Protein AF-A0AAD5KIM7-F1 (afdb_monomer_lite)

Sequence (139 aa):
MDQNMDGSKLLVEEHHDNDKETKETIDLIHGLQKQVDVLVEQQLKLVPLTPFGILVKFLCEKSKVTYNELMYDTMEKVWNSLGQDTRMRLYGASMKDHVSVEKQRSVIDNEILQLRCEIARSSLKLRSSPKDSTSAAAV

Radius of gyration: 29.55 Å; chains: 1; bounding box: 76×26×84 Å

Secondary structure (DSSP, 8-state):
-----SHHHHHHHHHHHHHHHHHHHHHHHHHHHHHHHHHHHHHHH--PPPHHHHHHHHHHHHHT--GGGS-HHHHHHHHHH--HHHHHHHHHHHHHHHHHHHHHHHHHHHHHHHHHHHHHHHHHHHHHSPP---S----

Structure (mmCIF, N/CA/C/O backbone):
data_AF-A0AAD5KIM7-F1
#
_entry.id   AF-A0AAD5KIM7-F1
#
loop_
_atom_site.group_PDB
_atom_site.id
_atom_site.type_symbol
_atom_site.label_atom_id
_atom_site.label_alt_id
_atom_site.label_comp_id
_atom_site.label_asym_id
_atom_site.label_entity_id
_atom_site.label_seq_id
_atom_site.pdbx_PDB_ins_code
_atom_site.Cartn_x
_atom_site.Cartn_y
_atom_site.Cartn_z
_atom_site.occupancy
_atom_site.B_iso_or_equiv
_atom_site.auth_seq_id
_atom_site.auth_comp_id
_atom_site.auth_asym_id
_atom_site.auth_atom_id
_atom_site.pdbx_PDB_model_num
ATOM 1 N N . MET A 1 1 ? 52.906 -14.012 -46.521 1.00 37.03 1 MET A N 1
ATOM 2 C CA . MET A 1 1 ? 53.067 -12.760 -45.763 1.00 37.03 1 MET A CA 1
ATOM 3 C C . MET A 1 1 ? 52.055 -11.789 -46.350 1.00 37.03 1 MET A C 1
ATOM 5 O O . MET A 1 1 ? 52.345 -11.142 -47.342 1.00 37.03 1 MET A O 1
ATOM 9 N N . ASP A 1 2 ? 50.772 -12.033 -46.106 1.00 44.69 2 ASP A N 1
ATOM 10 C CA . ASP A 1 2 ? 50.013 -11.687 -44.890 1.00 44.69 2 ASP A CA 1
ATOM 11 C C . ASP A 1 2 ? 49.726 -10.194 -44.818 1.00 44.69 2 ASP A C 1
ATOM 13 O O . ASP A 1 2 ? 50.655 -9.404 -44.704 1.00 44.69 2 ASP A O 1
ATOM 17 N N . GLN A 1 3 ? 48.429 -9.875 -44.865 1.00 45.28 3 GLN A N 1
ATOM 18 C CA . GLN A 1 3 ? 47.706 -8.877 -44.062 1.00 45.28 3 GLN A CA 1
ATOM 19 C C . GLN A 1 3 ? 46.548 -8.301 -44.880 1.00 45.28 3 GLN A C 1
ATOM 21 O O . GLN A 1 3 ? 46.665 -7.254 -45.504 1.00 45.28 3 GLN A O 1
ATOM 26 N N . ASN A 1 4 ? 45.416 -9.010 -44.887 1.00 46.50 4 ASN A N 1
ATOM 27 C CA . ASN A 1 4 ? 44.116 -8.377 -45.110 1.00 46.50 4 ASN A CA 1
ATOM 28 C C . ASN A 1 4 ? 42.995 -9.289 -44.585 1.00 46.50 4 ASN A C 1
ATOM 30 O O . ASN A 1 4 ? 42.281 -9.928 -45.347 1.00 46.50 4 ASN A O 1
ATOM 34 N N . MET A 1 5 ? 42.912 -9.428 -43.260 1.00 45.94 5 MET A N 1
ATOM 35 C CA . MET A 1 5 ? 41.871 -10.213 -42.571 1.00 45.94 5 MET A CA 1
ATOM 36 C C . MET A 1 5 ? 41.414 -9.535 -41.262 1.00 45.94 5 MET A C 1
ATOM 38 O O . MET A 1 5 ? 40.914 -10.207 -40.368 1.00 45.94 5 MET A O 1
ATOM 42 N N . ASP A 1 6 ? 41.596 -8.215 -41.125 1.00 51.34 6 ASP A N 1
ATOM 43 C CA . ASP A 1 6 ? 41.354 -7.512 -39.850 1.00 51.34 6 ASP A CA 1
ATOM 44 C C . ASP A 1 6 ? 40.016 -6.742 -39.812 1.00 51.34 6 ASP A C 1
ATOM 46 O O . ASP A 1 6 ? 39.390 -6.617 -38.767 1.00 51.34 6 ASP A O 1
ATOM 50 N N . GLY A 1 7 ? 39.490 -6.309 -40.965 1.00 48.81 7 GLY A N 1
ATOM 51 C CA . GLY A 1 7 ? 38.238 -5.534 -41.021 1.00 48.81 7 GLY A CA 1
ATOM 52 C C . GLY A 1 7 ? 36.956 -6.355 -40.818 1.00 48.81 7 GLY A C 1
ATOM 53 O O . GLY A 1 7 ? 35.980 -5.855 -40.268 1.00 48.81 7 GLY A O 1
ATOM 54 N N . SER A 1 8 ? 36.939 -7.627 -41.231 1.00 52.66 8 SER A N 1
ATOM 55 C CA . SER A 1 8 ? 35.738 -8.476 -41.141 1.00 52.66 8 SER A CA 1
ATOM 56 C C . SER A 1 8 ? 35.498 -9.048 -39.744 1.00 52.66 8 SER A C 1
ATOM 58 O O . SER A 1 8 ? 34.370 -9.406 -39.427 1.00 52.66 8 SER A O 1
ATOM 60 N N . LYS A 1 9 ? 36.538 -9.142 -38.909 1.00 51.59 9 LYS A N 1
ATOM 61 C CA . LYS A 1 9 ? 36.419 -9.619 -37.525 1.00 51.59 9 LYS A CA 1
ATOM 62 C C . LYS A 1 9 ? 35.868 -8.525 -36.607 1.00 51.59 9 LYS A C 1
ATOM 64 O O . LYS A 1 9 ? 34.971 -8.799 -35.822 1.00 51.59 9 LYS A O 1
ATOM 69 N N . LEU A 1 10 ? 36.341 -7.292 -36.805 1.00 51.03 10 LEU A N 1
ATOM 70 C CA . LEU A 1 10 ? 35.914 -6.097 -36.071 1.00 51.03 10 LEU A CA 1
ATOM 71 C C . LEU A 1 10 ? 34.421 -5.785 -36.263 1.00 51.03 10 LEU A C 1
ATOM 73 O O . LEU A 1 10 ? 33.717 -5.549 -35.290 1.00 51.03 10 LEU A O 1
ATOM 77 N N . LEU A 1 11 ? 33.921 -5.868 -37.501 1.00 51.94 11 LEU A N 1
ATOM 78 C CA . LEU A 1 11 ? 32.498 -5.655 -37.799 1.00 51.94 11 LEU A CA 1
ATOM 79 C C . LEU A 1 11 ? 31.596 -6.727 -37.166 1.00 51.94 11 LEU A C 1
ATOM 81 O O . LEU A 1 11 ? 30.535 -6.415 -36.639 1.00 51.94 11 LEU A O 1
ATOM 85 N N . VAL A 1 12 ? 32.006 -8.000 -37.194 1.00 53.69 12 VAL A N 1
ATOM 86 C CA . VAL A 1 12 ? 31.212 -9.102 -36.616 1.00 53.69 12 VAL A CA 1
ATOM 87 C C . VAL A 1 12 ? 31.165 -9.024 -35.085 1.00 53.69 12 VAL A C 1
ATOM 89 O O . VAL A 1 12 ? 30.131 -9.347 -34.501 1.00 53.69 12 VAL A O 1
ATOM 92 N N . GLU A 1 13 ? 32.245 -8.576 -34.437 1.00 53.31 13 GLU A N 1
ATOM 93 C CA . GLU A 1 13 ? 32.264 -8.311 -32.992 1.00 53.31 13 GLU A CA 1
ATOM 94 C C . GLU A 1 13 ? 31.363 -7.115 -32.623 1.00 53.31 13 GLU A C 1
ATOM 96 O O . GLU A 1 13 ? 30.531 -7.256 -31.727 1.00 53.31 13 GLU A O 1
ATOM 101 N N . GLU A 1 14 ? 31.409 -6.002 -33.372 1.00 54.53 14 GLU A N 1
ATOM 102 C CA . GLU A 1 14 ? 30.516 -4.845 -33.154 1.00 54.53 14 GLU A CA 1
ATOM 103 C C . GLU A 1 14 ? 29.023 -5.193 -33.302 1.00 54.53 14 GLU A C 1
ATOM 105 O O . GLU A 1 14 ? 28.204 -4.770 -32.481 1.00 54.53 14 GLU A O 1
ATOM 110 N N . HIS A 1 15 ? 28.643 -5.992 -34.309 1.00 57.25 15 HIS A N 1
ATOM 111 C CA . HIS A 1 15 ? 27.245 -6.406 -34.489 1.00 57.25 15 HIS A CA 1
ATOM 112 C C . HIS A 1 15 ? 26.759 -7.329 -33.356 1.00 57.25 15 HIS A C 1
ATOM 114 O O . HIS A 1 15 ? 25.631 -7.180 -32.883 1.00 57.25 15 HIS A O 1
ATOM 120 N N . HIS A 1 16 ? 27.599 -8.254 -32.876 1.00 58.12 16 HIS A N 1
ATOM 121 C CA . HIS A 1 16 ? 27.231 -9.145 -31.771 1.00 58.12 16 HIS A CA 1
ATOM 122 C C . HIS A 1 16 ? 27.087 -8.416 -30.429 1.00 58.12 16 HIS A C 1
ATOM 124 O O . 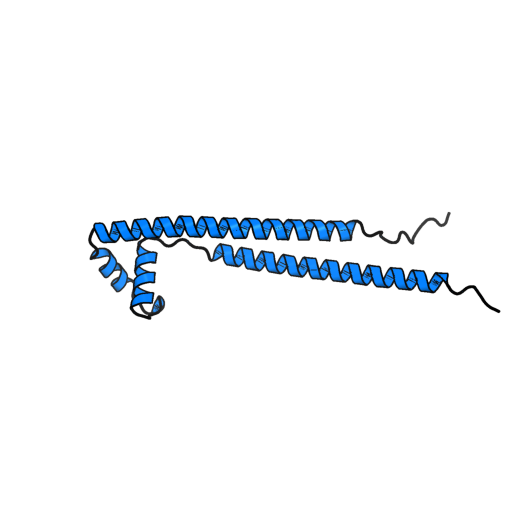HIS A 1 16 ? 26.196 -8.762 -29.644 1.00 58.12 16 HIS A O 1
ATOM 130 N N . ASP A 1 17 ? 27.920 -7.409 -30.173 1.00 61.44 17 ASP A N 1
ATOM 131 C CA . ASP A 1 17 ? 27.845 -6.608 -28.952 1.00 61.44 17 ASP A CA 1
ATOM 132 C C . ASP A 1 17 ? 26.613 -5.685 -28.947 1.00 61.44 17 ASP A C 1
ATOM 134 O O . ASP A 1 17 ? 25.936 -5.582 -27.921 1.00 61.44 17 ASP A O 1
ATOM 138 N N . ASN A 1 18 ? 26.231 -5.117 -30.098 1.00 66.81 18 ASN A N 1
ATOM 139 C CA . ASN A 1 18 ? 25.012 -4.306 -30.234 1.00 66.81 18 ASN A CA 1
ATOM 140 C C . ASN A 1 18 ? 23.721 -5.145 -30.079 1.00 66.81 18 ASN A C 1
ATOM 142 O O . ASN A 1 18 ? 22.764 -4.720 -29.422 1.00 66.81 18 ASN A O 1
ATOM 146 N N . ASP A 1 19 ? 23.693 -6.370 -30.615 1.00 70.00 19 ASP A N 1
ATOM 147 C CA . ASP A 1 19 ? 22.571 -7.307 -30.437 1.00 70.00 19 ASP A CA 1
ATOM 148 C C . ASP A 1 19 ? 22.408 -7.735 -28.970 1.00 70.00 19 ASP A C 1
ATOM 150 O O . ASP A 1 19 ? 21.290 -7.854 -28.449 1.00 70.00 19 ASP A O 1
ATOM 154 N N . LYS A 1 20 ? 23.532 -7.942 -28.278 1.00 80.00 20 LYS A N 1
ATOM 155 C CA . LYS A 1 20 ? 23.554 -8.273 -26.853 1.00 80.00 20 LYS A CA 1
ATOM 156 C C . LYS A 1 20 ? 23.085 -7.096 -25.996 1.00 80.00 20 LYS A C 1
ATOM 158 O O . LYS A 1 20 ? 22.210 -7.292 -25.154 1.00 80.00 20 LYS A O 1
ATOM 163 N N . GLU A 1 21 ? 23.585 -5.886 -26.241 1.00 79.75 21 GLU A N 1
ATOM 164 C CA . GLU A 1 21 ? 23.172 -4.664 -25.532 1.00 79.75 21 GLU A CA 1
ATOM 165 C C . GLU A 1 21 ? 21.681 -4.351 -25.754 1.00 79.75 21 GLU A C 1
ATOM 167 O O . GLU A 1 21 ? 20.952 -3.992 -24.821 1.00 79.75 21 GLU A O 1
ATOM 172 N N . THR A 1 22 ? 21.190 -4.563 -26.977 1.00 83.06 22 THR A N 1
ATOM 173 C CA . THR A 1 22 ? 19.768 -4.430 -27.319 1.00 83.06 22 THR A CA 1
ATOM 174 C C . THR A 1 22 ? 18.915 -5.395 -26.501 1.00 83.06 22 THR A C 1
ATOM 176 O O . THR A 1 22 ? 17.912 -4.992 -25.902 1.00 83.06 22 THR A O 1
ATOM 179 N N . LYS A 1 23 ? 19.322 -6.666 -26.426 1.00 87.38 23 LYS A N 1
ATOM 180 C CA . LYS A 1 23 ? 18.617 -7.684 -25.642 1.00 87.38 23 LYS A CA 1
ATOM 181 C C . LYS A 1 23 ? 18.626 -7.368 -24.145 1.00 87.38 23 LYS A C 1
ATOM 183 O O . LYS A 1 23 ? 17.573 -7.421 -23.516 1.00 87.38 23 LYS A O 1
ATOM 188 N N . GLU A 1 24 ? 19.773 -6.978 -23.594 1.00 88.75 24 GLU A N 1
ATOM 189 C CA . GLU A 1 24 ? 19.901 -6.577 -22.187 1.00 88.75 24 GLU A CA 1
ATOM 190 C C . GLU A 1 24 ? 19.005 -5.373 -21.856 1.00 88.75 24 GLU A C 1
ATOM 192 O O . GLU A 1 24 ? 18.345 -5.345 -20.815 1.00 88.75 24 GLU A O 1
ATOM 197 N N . THR A 1 25 ? 18.903 -4.407 -22.773 1.00 88.06 25 THR A N 1
ATOM 198 C CA . THR A 1 25 ? 18.030 -3.237 -22.608 1.00 88.06 25 THR A CA 1
ATOM 199 C C . THR A 1 25 ? 16.543 -3.615 -22.646 1.00 88.06 25 THR A C 1
ATOM 201 O O . THR A 1 25 ? 15.752 -3.075 -21.868 1.00 88.06 25 THR A O 1
ATOM 204 N N . ILE A 1 26 ? 16.140 -4.557 -23.506 1.00 90.88 26 ILE A N 1
ATOM 205 C CA . ILE A 1 26 ? 14.762 -5.077 -23.557 1.00 90.88 26 ILE A CA 1
ATOM 206 C C . ILE A 1 26 ? 14.418 -5.839 -22.271 1.00 90.88 26 ILE A C 1
ATOM 208 O O . ILE A 1 26 ? 13.362 -5.601 -21.678 1.00 90.88 26 ILE A O 1
ATOM 212 N N . ASP A 1 27 ? 15.312 -6.713 -21.808 1.00 93.06 27 ASP A N 1
ATOM 213 C CA . ASP A 1 27 ? 15.118 -7.479 -20.573 1.00 93.06 27 ASP A CA 1
ATOM 214 C C . ASP A 1 27 ? 15.016 -6.551 -19.351 1.00 93.06 27 ASP A C 1
ATOM 216 O O . ASP A 1 27 ? 14.154 -6.748 -18.487 1.00 93.06 27 ASP A O 1
ATOM 220 N N . LEU A 1 28 ? 15.813 -5.476 -19.317 1.00 94.19 28 LEU A N 1
ATOM 221 C CA . LEU A 1 28 ? 15.697 -4.419 -18.313 1.00 94.19 28 LEU A CA 1
ATOM 222 C C . LEU A 1 28 ? 14.319 -3.745 -18.352 1.00 94.19 28 LEU A C 1
ATOM 224 O O . LEU A 1 28 ? 13.680 -3.610 -17.309 1.00 94.19 28 LEU A O 1
ATOM 228 N N . ILE A 1 29 ? 13.834 -3.341 -19.532 1.00 93.75 29 ILE A N 1
ATOM 229 C CA . ILE A 1 29 ? 12.511 -2.711 -19.683 1.00 93.75 29 ILE A CA 1
ATOM 230 C C . ILE A 1 29 ? 11.405 -3.635 -19.160 1.00 93.75 29 ILE A C 1
ATOM 232 O O . ILE A 1 29 ? 10.551 -3.185 -18.394 1.00 93.75 29 ILE A O 1
ATOM 236 N N . HIS A 1 30 ? 11.433 -4.924 -19.508 1.00 95.44 30 HIS A N 1
ATOM 237 C CA . HIS A 1 30 ? 10.467 -5.897 -18.991 1.00 95.44 30 HIS A CA 1
ATOM 238 C C . HIS A 1 30 ? 10.552 -6.046 -17.466 1.00 95.44 30 HIS A C 1
ATOM 240 O O . HIS A 1 30 ? 9.523 -6.083 -16.785 1.00 95.44 30 HIS A O 1
ATOM 246 N N . GLY A 1 31 ? 11.767 -6.090 -16.913 1.00 97.44 31 GLY A N 1
ATOM 247 C CA . GLY A 1 31 ? 11.990 -6.153 -15.470 1.00 97.44 31 GLY A CA 1
ATOM 248 C C . GLY A 1 31 ? 11.435 -4.936 -14.726 1.00 97.44 31 GLY A C 1
ATOM 249 O O . GLY A 1 31 ? 10.808 -5.087 -13.677 1.00 97.44 31 GLY A O 1
ATOM 250 N N . LEU A 1 32 ? 11.618 -3.735 -15.279 1.00 96.81 32 LEU A N 1
ATOM 251 C CA . LEU A 1 32 ? 11.076 -2.493 -14.725 1.00 96.81 32 LEU A CA 1
ATOM 252 C C . LEU A 1 32 ? 9.547 -2.446 -14.832 1.00 96.81 32 LEU A C 1
ATOM 254 O O . LEU A 1 32 ? 8.883 -2.063 -13.870 1.00 96.81 32 LEU A O 1
ATOM 258 N N . GLN A 1 33 ? 8.974 -2.886 -15.956 1.00 97.38 33 GLN A N 1
ATOM 259 C CA . GLN A 1 33 ? 7.521 -2.943 -16.135 1.00 97.38 33 GLN A CA 1
ATOM 260 C C . GLN A 1 33 ? 6.869 -3.869 -15.102 1.00 97.38 33 GLN A C 1
ATOM 262 O O . GLN A 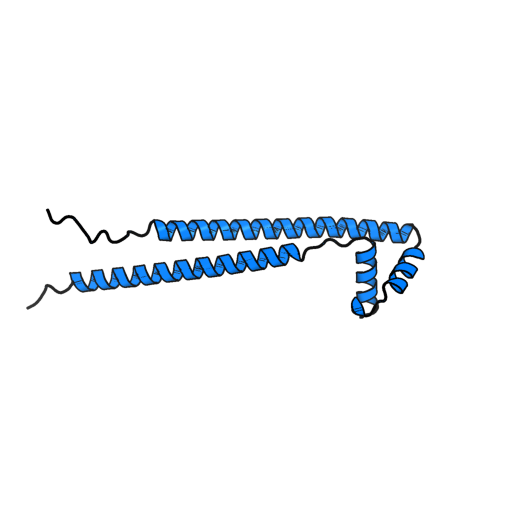1 33 ? 5.897 -3.487 -14.456 1.00 97.38 33 GLN A O 1
ATOM 267 N N . LYS A 1 34 ? 7.463 -5.042 -14.858 1.00 97.69 34 LYS A N 1
ATOM 268 C CA . LYS A 1 34 ? 6.992 -5.961 -13.816 1.00 97.69 34 LYS A CA 1
ATOM 269 C C . LYS A 1 34 ? 7.015 -5.322 -12.422 1.00 97.69 34 LYS A C 1
ATOM 271 O O . LYS A 1 34 ? 6.118 -5.570 -11.621 1.00 97.69 34 LYS A O 1
ATOM 276 N N . GLN A 1 35 ? 8.027 -4.508 -12.114 1.00 97.56 35 GLN A N 1
ATOM 277 C CA . GLN A 1 35 ? 8.086 -3.781 -10.841 1.00 97.56 35 GLN A CA 1
ATOM 278 C C . GLN A 1 35 ? 6.976 -2.730 -10.732 1.00 97.56 35 GLN A C 1
ATOM 280 O O . GLN A 1 35 ? 6.354 -2.622 -9.677 1.00 97.56 35 GLN A O 1
ATOM 285 N N . VAL A 1 36 ? 6.677 -2.011 -11.821 1.00 97.44 36 VAL A N 1
ATOM 286 C CA . VAL A 1 36 ? 5.530 -1.090 -11.873 1.00 97.44 36 VAL A CA 1
ATOM 287 C C . VAL A 1 36 ? 4.230 -1.832 -11.570 1.00 97.44 36 VAL A C 1
ATOM 289 O O . VAL A 1 36 ? 3.454 -1.364 -10.741 1.00 97.44 36 VAL A O 1
ATOM 292 N N . ASP A 1 37 ? 4.007 -2.996 -12.181 1.00 96.88 37 ASP A N 1
ATOM 293 C CA . ASP A 1 37 ? 2.778 -3.771 -11.979 1.00 96.88 37 ASP A CA 1
ATOM 294 C C . ASP A 1 37 ? 2.623 -4.211 -10.511 1.00 96.88 37 ASP A C 1
ATOM 296 O O . ASP A 1 37 ? 1.556 -4.044 -9.917 1.00 96.88 37 ASP A O 1
ATOM 300 N N . VAL A 1 38 ? 3.709 -4.675 -9.880 1.00 97.50 38 VAL A N 1
ATOM 301 C CA . VAL A 1 38 ? 3.723 -5.021 -8.446 1.00 97.50 38 VAL A CA 1
ATOM 302 C C . VAL A 1 38 ? 3.377 -3.814 -7.571 1.00 97.50 38 VAL A C 1
ATOM 304 O O . VAL A 1 38 ? 2.590 -3.943 -6.632 1.00 97.50 38 VAL A O 1
ATOM 307 N N . LEU A 1 39 ? 3.940 -2.641 -7.862 1.00 97.00 39 LEU A N 1
ATOM 308 C CA . LEU A 1 39 ? 3.667 -1.419 -7.101 1.00 97.00 39 LEU A CA 1
ATOM 309 C C . LEU A 1 39 ? 2.214 -0.952 -7.262 1.00 97.00 39 LEU A C 1
ATOM 311 O O . LEU A 1 39 ? 1.581 -0.565 -6.278 1.00 97.00 39 LEU A O 1
ATOM 315 N N . VAL A 1 40 ? 1.648 -1.054 -8.467 1.00 94.94 40 VAL A N 1
ATOM 316 C CA . VAL A 1 40 ? 0.226 -0.765 -8.716 1.00 94.94 40 VAL A CA 1
ATOM 317 C C . VAL A 1 40 ? -0.666 -1.715 -7.913 1.00 94.94 40 VAL A C 1
ATOM 319 O O . VAL A 1 40 ? -1.601 -1.270 -7.246 1.00 94.94 40 VAL A O 1
ATOM 322 N N . GLU A 1 41 ? -0.362 -3.015 -7.897 1.00 95.56 41 GLU A N 1
ATOM 323 C CA . GLU A 1 41 ? -1.099 -3.978 -7.072 1.00 95.56 41 GLU A CA 1
ATOM 324 C C . GLU A 1 41 ? -0.997 -3.678 -5.572 1.00 95.56 41 GLU A C 1
ATOM 326 O O . GLU A 1 41 ? -1.979 -3.825 -4.840 1.00 95.56 41 GLU A O 1
ATOM 331 N N . GLN A 1 42 ? 0.181 -3.274 -5.089 1.00 94.38 42 GLN A N 1
ATOM 332 C CA . GLN A 1 42 ? 0.362 -2.866 -3.696 1.00 94.38 42 GLN A CA 1
ATOM 333 C C . GLN A 1 42 ? -0.488 -1.639 -3.368 1.00 94.38 42 GLN A C 1
ATOM 335 O O . GLN A 1 42 ? -1.163 -1.625 -2.339 1.00 94.38 42 GLN A O 1
ATOM 340 N N . GLN A 1 43 ? -0.528 -0.649 -4.260 1.00 92.19 43 GLN A N 1
ATOM 341 C CA . GLN A 1 43 ? -1.331 0.555 -4.075 1.00 92.19 43 GLN A CA 1
ATOM 342 C C . GLN A 1 43 ? -2.831 0.245 -3.965 1.00 92.19 43 GLN A C 1
ATOM 344 O O . GLN A 1 43 ? -3.509 0.800 -3.099 1.00 92.19 43 GLN A O 1
ATOM 349 N N . LEU A 1 44 ? -3.343 -0.684 -4.783 1.00 90.38 44 LEU A N 1
ATOM 350 C CA . LEU A 1 44 ? -4.741 -1.137 -4.727 1.00 90.38 44 LEU A CA 1
ATOM 351 C C . LEU A 1 44 ? -5.100 -1.797 -3.386 1.00 90.38 44 LEU A C 1
ATOM 353 O O . LEU A 1 44 ? -6.253 -1.740 -2.961 1.00 90.38 44 LEU A O 1
ATOM 357 N N . LYS A 1 45 ? -4.120 -2.399 -2.700 1.00 92.81 45 LYS A N 1
ATOM 358 C CA . LYS A 1 45 ? -4.299 -3.034 -1.382 1.00 92.81 45 LYS A CA 1
ATOM 359 C C . LYS A 1 45 ? -4.244 -2.036 -0.222 1.00 92.81 45 LYS A C 1
ATOM 361 O O . LYS A 1 45 ? -4.651 -2.380 0.887 1.00 92.81 45 LYS A O 1
ATOM 366 N N . LEU A 1 46 ? -3.770 -0.810 -0.450 1.00 93.25 46 LEU A N 1
ATOM 367 C CA . LEU A 1 46 ? -3.750 0.243 0.563 1.00 93.25 46 LEU A CA 1
ATOM 368 C C . LEU A 1 46 ? -5.153 0.828 0.739 1.00 93.25 46 LEU A C 1
ATOM 370 O O . LEU A 1 46 ? -5.509 1.809 0.087 1.00 93.25 46 LEU A O 1
ATOM 374 N N . VAL A 1 47 ? -5.954 0.232 1.617 1.00 93.00 47 VAL A N 1
ATOM 375 C CA . VAL A 1 47 ? -7.301 0.707 1.956 1.00 93.00 47 VAL A CA 1
ATOM 376 C C . VAL A 1 47 ? -7.288 1.247 3.385 1.00 93.00 47 VAL A C 1
ATOM 378 O O . VAL A 1 47 ? -6.955 0.492 4.301 1.00 93.00 47 VAL A O 1
ATOM 381 N N . PRO A 1 48 ? -7.639 2.526 3.600 1.00 94.56 48 PRO A N 1
ATOM 382 C CA . PRO A 1 48 ? -7.679 3.078 4.942 1.00 94.56 48 PRO A CA 1
ATOM 383 C C . PRO A 1 48 ? -8.826 2.462 5.745 1.00 94.56 48 PRO A C 1
ATOM 385 O O . PRO A 1 48 ? -9.918 2.200 5.232 1.00 94.56 48 PRO A O 1
ATOM 388 N N . LEU A 1 49 ? -8.576 2.225 7.027 1.00 94.88 49 LEU A N 1
ATOM 389 C CA . LEU A 1 49 ? -9.529 1.593 7.923 1.00 94.88 49 LEU A CA 1
ATOM 390 C C . LEU A 1 49 ? -10.506 2.618 8.497 1.00 94.88 49 LEU A C 1
ATOM 392 O O . LEU A 1 49 ? -10.129 3.662 9.038 1.00 94.88 49 LEU A O 1
ATOM 396 N N . THR A 1 50 ? -11.791 2.273 8.448 1.00 95.00 50 THR A N 1
ATOM 397 C CA . THR A 1 50 ? -12.847 2.990 9.173 1.00 95.00 50 THR A CA 1
ATOM 398 C C . THR A 1 50 ? -12.679 2.803 10.688 1.00 95.00 50 THR A C 1
ATOM 400 O O . THR A 1 50 ? -11.995 1.872 11.120 1.00 95.00 50 THR A O 1
ATOM 403 N N . PRO A 1 51 ? -13.333 3.613 11.539 1.00 96.00 51 PRO A N 1
ATOM 404 C CA . PRO A 1 51 ? -13.279 3.426 12.993 1.00 96.00 51 PRO A CA 1
ATOM 405 C C . PRO A 1 51 ? -13.693 2.015 13.434 1.00 96.00 51 PRO A C 1
ATOM 407 O O . PRO A 1 51 ? -13.096 1.441 14.345 1.00 96.00 51 PRO A O 1
ATOM 410 N N . PHE A 1 52 ? -14.682 1.433 12.749 1.00 93.62 52 PHE A N 1
ATOM 411 C CA . PHE A 1 52 ? -15.092 0.048 12.953 1.00 93.62 52 PHE A CA 1
ATOM 412 C C . PHE A 1 52 ? -14.011 -0.938 12.489 1.00 93.62 52 PHE A C 1
ATOM 414 O O . PHE A 1 52 ? -13.683 -1.869 13.215 1.00 93.62 52 PHE A O 1
ATOM 421 N N . GLY A 1 53 ? -13.389 -0.709 11.329 1.00 93.06 53 GLY A N 1
ATOM 422 C CA . GLY A 1 53 ? -12.259 -1.518 10.858 1.00 93.06 53 GLY A CA 1
ATOM 423 C C . GLY A 1 53 ? -11.075 -1.520 11.832 1.00 93.06 53 GLY A C 1
ATOM 424 O O . GLY A 1 53 ? -10.496 -2.574 12.089 1.00 93.06 53 GLY A O 1
ATOM 425 N N . ILE A 1 54 ? -10.765 -0.370 12.442 1.00 95.25 54 ILE A N 1
ATOM 426 C CA . ILE A 1 54 ? -9.749 -0.249 13.499 1.00 95.25 54 ILE A CA 1
ATOM 427 C C . ILE A 1 54 ? -10.132 -1.082 14.728 1.00 95.25 54 ILE A C 1
ATOM 429 O O . ILE A 1 54 ? -9.284 -1.792 15.269 1.00 95.25 54 ILE A O 1
ATOM 433 N N . LEU A 1 55 ? -11.400 -1.029 15.156 1.00 93.44 55 LEU A N 1
ATOM 434 C CA . LEU A 1 55 ? -11.894 -1.861 16.256 1.00 93.44 55 LEU A CA 1
ATOM 435 C C . LEU A 1 55 ? -11.716 -3.348 15.945 1.00 93.44 55 LEU A C 1
ATOM 437 O O . LEU A 1 55 ? -11.169 -4.075 16.770 1.00 93.44 55 LEU A O 1
ATOM 441 N N . VAL A 1 56 ? -12.159 -3.801 14.770 1.00 90.88 56 VAL A N 1
ATOM 442 C CA . VAL A 1 56 ? -12.073 -5.220 14.411 1.00 90.88 56 VAL A CA 1
ATOM 443 C C . VAL A 1 56 ? -10.617 -5.669 14.342 1.00 90.88 56 VAL A C 1
ATOM 445 O O . VAL A 1 56 ? -10.277 -6.680 14.946 1.00 90.88 56 VAL A O 1
ATOM 448 N N . LYS A 1 57 ? -9.733 -4.886 13.709 1.00 91.00 57 LYS A N 1
ATOM 449 C CA . LYS A 1 57 ? -8.291 -5.171 13.683 1.00 91.00 57 LYS A CA 1
ATOM 450 C C . LYS A 1 57 ? -7.722 -5.341 15.094 1.00 91.00 57 LYS A C 1
ATOM 452 O O . LYS A 1 57 ? -7.066 -6.341 15.370 1.00 91.00 57 LYS A O 1
ATOM 457 N N . PHE A 1 58 ? -8.033 -4.415 16.000 1.00 90.81 58 PHE A N 1
ATOM 458 C CA . PHE A 1 58 ? -7.597 -4.491 17.393 1.00 90.81 58 PHE A CA 1
ATOM 459 C C . PHE A 1 58 ? -8.120 -5.749 18.109 1.00 90.81 58 PHE A C 1
ATOM 461 O O . PHE A 1 58 ? -7.386 -6.385 18.865 1.00 90.81 58 PHE A O 1
ATOM 468 N N . LEU A 1 59 ? -9.381 -6.127 17.880 1.00 89.00 59 LEU A N 1
ATOM 469 C CA . LEU A 1 59 ? -9.985 -7.315 18.490 1.00 89.00 59 LEU A CA 1
ATOM 470 C C . LEU A 1 59 ? -9.392 -8.618 17.940 1.00 89.00 59 LEU A C 1
ATOM 472 O O . LEU A 1 59 ? -9.120 -9.524 18.734 1.00 89.00 59 LEU A O 1
ATOM 476 N N . CYS A 1 60 ? -9.137 -8.692 16.630 1.00 88.56 60 CYS A N 1
ATOM 477 C CA . CYS A 1 60 ? -8.416 -9.797 15.996 1.00 88.56 60 CYS A CA 1
ATOM 478 C C . CYS A 1 60 ? -7.027 -9.969 16.624 1.00 88.56 60 CYS A C 1
ATOM 480 O O . CYS A 1 60 ? -6.690 -11.048 17.109 1.00 88.56 60 CYS A O 1
ATOM 482 N N . GLU A 1 61 ? -6.245 -8.884 16.683 1.00 88.62 61 GLU A N 1
ATOM 483 C CA . GLU A 1 61 ? -4.885 -8.881 17.235 1.00 88.62 61 GLU A CA 1
ATOM 484 C C . GLU A 1 61 ? -4.869 -9.303 18.707 1.00 88.62 61 GLU A C 1
ATOM 486 O O . GLU A 1 61 ? -4.068 -10.146 19.117 1.00 88.62 61 GLU A O 1
ATOM 491 N N . LYS A 1 62 ? -5.787 -8.757 19.511 1.00 88.00 62 LYS A N 1
ATOM 492 C CA . LYS A 1 62 ? -5.846 -9.039 20.946 1.00 88.00 62 LYS A CA 1
ATOM 493 C C . LYS A 1 62 ? -6.302 -10.461 21.257 1.00 88.00 62 LYS A C 1
ATOM 495 O O . LYS A 1 62 ? -5.828 -11.048 22.228 1.00 88.00 62 LYS A O 1
ATOM 500 N N . SER A 1 63 ? -7.199 -11.007 20.441 1.00 84.38 63 SER A N 1
ATOM 501 C CA . SER A 1 63 ? -7.754 -12.351 20.640 1.00 84.38 63 SER A CA 1
ATOM 502 C C . SER A 1 63 ? -6.965 -13.433 19.897 1.00 84.38 63 SER A C 1
ATOM 504 O O . SER A 1 63 ? -7.238 -14.611 20.095 1.00 84.38 63 SER A O 1
ATOM 506 N N . LYS A 1 64 ? -5.968 -13.048 19.084 1.00 85.50 64 LYS A N 1
ATOM 507 C CA . LYS A 1 64 ? -5.190 -13.937 18.203 1.00 85.50 64 LYS A CA 1
ATOM 508 C C . LYS A 1 64 ? -6.074 -14.757 17.256 1.00 85.50 64 LYS A C 1
ATOM 510 O O . LYS A 1 64 ? -5.789 -15.923 17.000 1.00 85.50 64 LYS A O 1
ATOM 515 N N . VAL A 1 65 ? -7.133 -14.132 16.753 1.00 82.31 65 VAL A N 1
ATOM 516 C CA . VAL A 1 65 ? -8.084 -14.729 15.806 1.00 82.31 65 VAL A CA 1
ATOM 517 C C . VAL A 1 65 ? -8.052 -13.973 14.484 1.00 82.31 65 VAL A C 1
ATOM 519 O O . VAL A 1 65 ? -7.673 -12.800 14.419 1.00 82.31 65 VAL A O 1
ATOM 522 N N . THR A 1 66 ? -8.451 -14.648 13.418 1.00 78.12 66 THR A N 1
ATOM 523 C CA . THR A 1 66 ? -8.585 -14.076 12.080 1.00 78.12 66 THR A CA 1
ATOM 524 C C . THR A 1 66 ? -9.943 -13.395 11.899 1.00 78.12 66 THR A C 1
ATOM 526 O O . THR A 1 66 ? -10.899 -13.646 12.629 1.00 78.12 66 THR A O 1
ATOM 529 N N . TYR A 1 67 ? -10.050 -12.524 10.891 1.00 66.94 67 TYR A N 1
ATOM 530 C CA . TYR A 1 67 ? -11.285 -11.780 10.609 1.00 66.94 67 TYR A CA 1
ATOM 531 C C . TYR A 1 67 ? -12.485 -12.707 10.348 1.00 66.94 67 TYR A C 1
ATOM 533 O O . TYR A 1 67 ? -13.592 -12.422 10.787 1.00 66.94 67 TYR A O 1
ATOM 541 N N . ASN A 1 68 ? -12.247 -13.846 9.690 1.00 69.44 68 ASN A N 1
ATOM 542 C CA . ASN A 1 68 ? -13.284 -14.832 9.372 1.00 69.44 68 ASN A CA 1
ATOM 543 C C . ASN A 1 68 ? -13.815 -15.572 10.612 1.00 69.44 68 ASN A C 1
ATOM 545 O O . ASN A 1 68 ? -14.878 -16.181 10.545 1.00 69.44 68 ASN A O 1
ATOM 549 N N . GLU A 1 69 ? -13.089 -15.528 11.731 1.00 65.88 69 GLU A N 1
ATOM 550 C CA . GLU A 1 69 ? -13.473 -16.176 12.990 1.00 65.88 69 GLU A CA 1
ATOM 551 C C . GLU A 1 69 ? -14.319 -15.254 13.884 1.00 65.88 69 GLU A C 1
ATOM 553 O O . GLU A 1 69 ? -14.996 -15.723 14.800 1.00 65.88 69 GLU A O 1
ATOM 558 N N . LEU A 1 70 ? -14.330 -13.944 13.614 1.00 69.12 70 LEU A N 1
ATOM 559 C CA . LEU A 1 70 ? -15.169 -12.977 14.319 1.00 69.12 70 LEU A CA 1
ATOM 560 C C . LEU A 1 70 ? -16.483 -12.772 13.561 1.00 69.12 70 LEU A C 1
ATOM 562 O O . LEU A 1 70 ? -16.517 -12.174 12.489 1.00 69.12 70 LEU A O 1
ATOM 566 N N . MET A 1 71 ? -17.594 -13.235 14.142 1.00 77.31 71 MET A N 1
ATOM 567 C CA . MET A 1 71 ? -18.923 -12.977 13.580 1.00 77.31 71 MET A CA 1
ATOM 568 C C . MET A 1 71 ? -19.229 -11.475 13.565 1.00 77.31 71 MET A C 1
ATOM 570 O O . MET A 1 71 ? -19.056 -10.791 14.580 1.00 77.31 71 MET A O 1
ATOM 574 N N . TYR A 1 72 ? -19.751 -10.987 12.436 1.00 78.06 72 TYR A N 1
ATOM 575 C CA . TYR A 1 72 ? -20.152 -9.589 12.254 1.00 78.06 72 TYR A CA 1
ATOM 576 C C . TYR A 1 72 ? -21.081 -9.107 13.378 1.00 78.06 72 TYR A C 1
ATOM 578 O O . TYR A 1 72 ? -20.801 -8.088 14.002 1.00 78.06 72 TYR A O 1
ATOM 586 N N . ASP A 1 73 ? -22.095 -9.901 13.729 1.00 81.81 73 ASP A N 1
ATOM 587 C CA . ASP A 1 73 ? -23.059 -9.592 14.794 1.00 81.81 73 ASP A CA 1
ATOM 588 C C . ASP A 1 73 ? -22.392 -9.378 16.160 1.00 81.81 73 ASP A C 1
ATOM 590 O O . ASP A 1 73 ? -22.827 -8.553 16.967 1.00 81.81 73 ASP A O 1
ATOM 594 N N . THR A 1 74 ? -21.318 -10.118 16.446 1.00 83.69 74 THR A N 1
ATOM 595 C CA . THR A 1 74 ? -20.545 -9.948 17.681 1.00 83.69 74 THR A CA 1
ATOM 596 C C . THR A 1 74 ? -19.793 -8.620 17.652 1.00 83.69 74 THR A C 1
ATOM 598 O O . THR A 1 74 ? -19.791 -7.892 18.644 1.00 83.69 74 THR A O 1
ATOM 601 N N . MET A 1 75 ? -19.194 -8.265 16.514 1.00 87.06 75 MET A N 1
ATOM 602 C CA . MET A 1 75 ? -18.477 -6.996 16.345 1.00 87.06 75 MET A CA 1
ATOM 603 C C . MET A 1 75 ? -19.415 -5.793 16.384 1.00 87.06 75 MET A C 1
ATOM 605 O O . MET A 1 75 ? -19.094 -4.784 17.012 1.00 87.06 75 MET A O 1
ATOM 609 N N . GLU A 1 76 ? -20.596 -5.912 15.787 1.00 86.94 76 GLU A N 1
ATOM 610 C CA . GLU A 1 76 ? -21.629 -4.884 15.822 1.00 86.94 76 GLU A CA 1
ATOM 611 C C . GLU A 1 76 ? -22.138 -4.648 17.251 1.00 86.94 76 GLU A C 1
ATOM 613 O O . GLU A 1 76 ? -22.220 -3.504 17.703 1.00 86.94 76 GLU A O 1
ATOM 618 N N . LYS A 1 77 ? -22.396 -5.715 18.020 1.00 89.25 77 LYS A N 1
ATOM 619 C CA . LYS A 1 77 ? -22.764 -5.600 19.443 1.00 89.25 77 LYS A CA 1
ATOM 620 C C . LYS A 1 77 ? -21.679 -4.904 20.257 1.00 89.25 77 LYS A C 1
ATOM 622 O O . LYS A 1 77 ? -21.992 -4.009 21.043 1.00 89.25 77 LYS A O 1
ATOM 627 N N . VAL A 1 78 ? -20.412 -5.270 20.049 1.00 90.94 78 VAL A N 1
ATOM 628 C CA . VAL A 1 78 ? -19.287 -4.606 20.722 1.00 90.94 78 VAL A CA 1
ATOM 629 C C . VAL A 1 78 ? -19.262 -3.126 20.353 1.00 90.94 78 VAL A C 1
ATOM 631 O O . VAL A 1 78 ? -19.276 -2.291 21.253 1.00 90.94 78 VAL A O 1
ATOM 634 N N . TRP A 1 79 ? -19.317 -2.786 19.065 1.00 92.81 79 TRP A N 1
ATOM 635 C CA . TRP A 1 79 ? -19.366 -1.401 18.592 1.00 92.81 79 TRP A CA 1
ATOM 636 C C . TRP A 1 79 ? -20.512 -0.596 19.225 1.00 92.81 79 TRP A C 1
ATOM 638 O O . TRP A 1 79 ? -20.309 0.532 19.694 1.00 92.81 79 TRP A O 1
ATOM 648 N N . ASN A 1 80 ? -21.703 -1.189 19.306 1.00 92.31 80 ASN A N 1
ATOM 649 C CA . ASN A 1 80 ? -22.890 -0.567 19.887 1.00 92.31 80 ASN A CA 1
ATOM 650 C C . ASN A 1 80 ? -22.782 -0.373 21.407 1.00 92.31 80 ASN A C 1
ATOM 652 O O . ASN A 1 80 ? -23.319 0.602 21.925 1.00 92.31 80 ASN A O 1
ATOM 656 N N . SER A 1 81 ? -22.024 -1.229 22.097 1.00 94.06 81 SER A N 1
ATOM 657 C CA . SER A 1 81 ? -21.748 -1.115 23.537 1.00 94.06 81 SER A CA 1
ATOM 658 C C . SER A 1 81 ? -20.661 -0.091 23.903 1.00 94.06 81 SER A C 1
ATOM 660 O O . SER A 1 81 ? -20.517 0.257 25.075 1.00 94.06 81 SER A O 1
ATOM 662 N N . LEU A 1 82 ? -19.885 0.405 22.930 1.00 94.56 82 LEU A N 1
ATOM 663 C CA . LEU A 1 82 ? -18.816 1.368 23.199 1.00 94.56 82 LEU A CA 1
ATOM 664 C C . LEU A 1 82 ? -19.366 2.733 23.624 1.00 94.56 82 LEU A C 1
ATOM 666 O O . LEU A 1 82 ? -20.173 3.341 22.920 1.00 94.56 82 LEU A O 1
ATOM 670 N N . GLY A 1 83 ? -18.826 3.263 24.723 1.00 95.81 83 GLY A N 1
ATOM 671 C CA . GLY A 1 83 ? -19.043 4.649 25.131 1.00 95.81 83 GLY A CA 1
ATOM 672 C C . GLY A 1 83 ? -18.468 5.659 24.130 1.00 95.81 83 GLY A C 1
ATOM 673 O O . GLY A 1 83 ? -17.565 5.350 23.344 1.00 95.81 83 GLY A O 1
ATOM 674 N N . GLN A 1 84 ? -18.975 6.893 24.198 1.00 94.81 84 GLN A N 1
ATOM 675 C CA . GLN A 1 84 ? -18.625 7.972 23.271 1.00 94.81 84 GLN A CA 1
ATOM 676 C C . GLN A 1 84 ? -17.114 8.240 23.215 1.00 94.81 84 GLN A C 1
ATOM 678 O O . GLN A 1 84 ? -16.551 8.332 22.126 1.00 94.81 84 GLN A O 1
ATOM 683 N N . ASP A 1 85 ? -16.437 8.284 24.363 1.00 95.62 85 ASP A N 1
ATOM 684 C CA . ASP A 1 85 ? -14.993 8.539 24.429 1.00 95.62 85 ASP A CA 1
ATOM 685 C C . ASP A 1 85 ? -14.175 7.491 23.672 1.00 95.62 85 ASP A C 1
ATOM 687 O O . ASP A 1 85 ? -13.223 7.821 22.963 1.00 95.62 85 ASP A O 1
ATOM 691 N N . THR A 1 86 ? -14.543 6.213 23.790 1.00 94.75 86 THR A N 1
ATOM 692 C CA . THR A 1 86 ? -13.853 5.130 23.082 1.00 94.75 86 THR A CA 1
ATOM 693 C C . THR A 1 86 ? -14.093 5.230 21.582 1.00 94.75 86 THR A C 1
ATOM 695 O O . THR A 1 86 ? -13.146 5.095 20.806 1.00 94.75 86 THR A O 1
ATOM 698 N N . ARG A 1 87 ? -15.324 5.545 21.159 1.00 95.06 87 ARG A N 1
ATOM 699 C CA . ARG A 1 87 ? -15.623 5.798 19.744 1.00 95.06 87 ARG A CA 1
ATOM 700 C C . ARG A 1 87 ? -14.795 6.960 19.206 1.00 95.06 87 ARG A C 1
ATOM 702 O O . ARG A 1 87 ? -14.186 6.814 18.152 1.00 95.06 87 ARG A O 1
ATOM 709 N N . MET A 1 88 ? -14.681 8.064 19.944 1.00 96.62 88 MET A N 1
ATOM 710 C CA . MET A 1 88 ? -13.858 9.212 19.542 1.00 96.62 88 MET A CA 1
ATOM 711 C C . MET A 1 88 ? -12.374 8.855 19.391 1.00 96.62 88 MET A C 1
ATOM 713 O O . MET A 1 88 ? -11.726 9.313 18.449 1.00 96.62 88 MET A O 1
ATOM 717 N N . ARG A 1 89 ? -11.829 7.985 20.252 1.00 96.44 89 ARG A N 1
ATOM 718 C CA . ARG A 1 89 ? -10.458 7.469 20.078 1.00 96.44 89 ARG A CA 1
ATOM 719 C C . ARG A 1 89 ? -10.316 6.630 18.807 1.00 96.44 89 ARG A C 1
ATOM 721 O O . ARG A 1 89 ? -9.318 6.782 18.106 1.00 96.44 89 ARG A O 1
ATOM 728 N N . LEU A 1 90 ? -11.304 5.790 18.490 1.00 96.94 90 LEU A N 1
ATOM 729 C CA . LEU A 1 90 ? -11.325 5.003 17.249 1.00 96.94 90 LEU A CA 1
ATOM 730 C C . LEU A 1 90 ? -11.430 5.899 16.008 1.00 96.94 90 LEU A C 1
ATOM 732 O O . LEU A 1 90 ? -10.721 5.659 15.034 1.00 96.94 90 LEU A O 1
ATOM 736 N N . TYR A 1 91 ? -12.228 6.971 16.059 1.00 97.06 91 TYR A N 1
ATOM 737 C CA . TYR A 1 91 ? -12.252 8.002 15.016 1.00 97.06 91 TYR A CA 1
ATOM 738 C C . TYR A 1 91 ? -10.880 8.654 14.833 1.00 97.06 91 TYR A C 1
ATOM 740 O O . TYR A 1 91 ? -10.372 8.718 13.717 1.00 97.06 91 TYR A O 1
ATOM 748 N N . GLY A 1 92 ? -10.237 9.077 15.924 1.00 97.38 92 GLY A N 1
ATOM 749 C CA . GLY A 1 92 ? -8.891 9.648 15.867 1.00 97.38 92 GLY A CA 1
ATOM 750 C C . GLY A 1 92 ? -7.850 8.681 15.290 1.00 97.38 92 GLY A C 1
ATOM 751 O O . GLY A 1 92 ? -6.988 9.095 14.517 1.00 97.38 92 GLY A O 1
ATOM 752 N N . ALA A 1 93 ? -7.933 7.392 15.628 1.00 96.81 93 ALA A N 1
ATOM 753 C CA . ALA A 1 93 ? -7.060 6.360 15.071 1.00 96.81 93 ALA A CA 1
ATOM 754 C C . ALA A 1 93 ? -7.317 6.138 13.573 1.00 96.81 93 ALA A C 1
ATOM 756 O O . ALA A 1 93 ? -6.364 6.081 12.801 1.00 96.81 93 ALA A O 1
ATOM 757 N N . SER A 1 94 ? -8.584 6.094 13.157 1.00 97.75 94 SER A N 1
ATOM 758 C CA . SER A 1 94 ? -8.973 5.986 11.748 1.00 97.75 94 SER A CA 1
ATOM 759 C C . SER A 1 94 ? -8.453 7.167 10.926 1.00 97.75 94 SER A C 1
ATOM 761 O O . SER A 1 94 ? -7.874 6.960 9.865 1.00 97.75 94 SER A O 1
ATOM 763 N N . MET A 1 95 ? -8.547 8.400 11.433 1.00 97.75 95 MET A N 1
ATOM 764 C CA . MET A 1 95 ? -7.984 9.576 10.753 1.00 97.75 95 MET A CA 1
ATOM 765 C C . MET A 1 95 ? -6.462 9.487 10.582 1.00 97.75 95 MET A C 1
ATOM 767 O O . MET A 1 95 ? -5.933 9.832 9.528 1.00 97.75 95 MET A O 1
ATOM 771 N N . LYS A 1 96 ? -5.741 9.002 11.601 1.00 96.94 96 LYS A N 1
ATOM 772 C CA . LYS A 1 96 ? -4.287 8.785 11.503 1.00 96.94 96 LYS A CA 1
ATOM 773 C C . LYS A 1 96 ? -3.940 7.716 10.468 1.00 96.94 96 LYS A C 1
ATOM 775 O O . LYS A 1 96 ? -2.963 7.881 9.742 1.00 96.94 96 LYS A O 1
ATOM 780 N N . ASP A 1 97 ? -4.737 6.653 10.401 1.00 96.62 97 ASP A N 1
ATOM 781 C CA . ASP A 1 97 ? -4.587 5.586 9.412 1.00 96.62 97 ASP A CA 1
ATOM 782 C C . ASP A 1 97 ? -4.798 6.109 7.983 1.00 96.62 97 ASP A C 1
ATOM 784 O O . ASP A 1 97 ? -3.953 5.867 7.127 1.00 96.62 97 ASP A O 1
ATOM 788 N N . HIS A 1 98 ? -5.820 6.945 7.751 1.00 96.94 98 HIS A N 1
ATOM 789 C CA . HIS A 1 98 ? -6.042 7.607 6.457 1.00 96.94 98 HIS A CA 1
ATOM 790 C C . HIS A 1 98 ? -4.822 8.418 6.011 1.00 96.94 98 HIS A C 1
ATOM 792 O O . HIS A 1 98 ? -4.308 8.205 4.915 1.00 96.94 98 HIS A O 1
ATOM 798 N N . VAL A 1 99 ? -4.296 9.278 6.888 1.00 96.19 99 VAL A N 1
ATOM 799 C CA . VAL A 1 99 ? -3.093 10.073 6.592 1.00 96.19 99 VAL A CA 1
ATOM 800 C C . VAL A 1 99 ? -1.881 9.175 6.316 1.00 96.19 99 VAL A C 1
ATOM 802 O O . VAL A 1 99 ? -1.056 9.483 5.456 1.00 96.19 99 VAL A O 1
ATOM 805 N N . SER A 1 100 ? -1.743 8.063 7.042 1.00 96.56 100 SER A N 1
ATOM 806 C CA . SER A 1 100 ? -0.662 7.101 6.812 1.00 96.56 100 SER A CA 1
ATOM 807 C C . SER A 1 100 ? -0.784 6.428 5.443 1.00 96.56 100 SER A C 1
ATOM 809 O O . SER A 1 100 ? 0.207 6.340 4.719 1.00 96.56 100 SER A O 1
ATOM 811 N N . VAL A 1 101 ? -1.987 5.987 5.068 1.00 96.56 101 VAL A N 1
ATOM 812 C CA . VAL A 1 101 ? -2.265 5.367 3.766 1.00 96.56 101 VAL A CA 1
ATOM 813 C C . VAL A 1 101 ? -2.019 6.348 2.621 1.00 96.56 101 VAL A C 1
ATOM 815 O O . VAL A 1 101 ? -1.381 5.980 1.639 1.00 96.56 101 VAL A O 1
ATOM 818 N N . GLU A 1 102 ? -2.447 7.605 2.749 1.00 95.56 102 GLU A N 1
ATOM 819 C CA . GLU A 1 102 ? -2.174 8.647 1.750 1.00 95.56 102 GLU A CA 1
ATOM 820 C C . GLU A 1 102 ? -0.672 8.869 1.544 1.00 95.56 102 GLU A C 1
ATOM 822 O O . GLU A 1 102 ? -0.198 8.912 0.407 1.00 95.56 102 GLU A O 1
ATOM 827 N N . LYS A 1 103 ? 0.104 8.933 2.633 1.00 96.44 103 LYS A N 1
ATOM 828 C CA . LYS A 1 103 ? 1.568 9.043 2.552 1.00 96.44 103 LYS A CA 1
ATOM 829 C C . LYS A 1 103 ? 2.195 7.840 1.853 1.00 96.44 103 LYS A C 1
ATOM 831 O O . LYS A 1 103 ? 3.059 8.025 1.003 1.00 96.44 103 LYS A O 1
ATOM 836 N N . GLN A 1 104 ? 1.759 6.624 2.181 1.00 96.19 104 GLN A N 1
ATOM 837 C CA . GLN A 1 104 ? 2.259 5.405 1.537 1.00 96.19 104 GLN A CA 1
ATOM 838 C C . GLN A 1 104 ? 1.933 5.381 0.041 1.00 96.19 104 GLN A C 1
ATOM 840 O O . GLN A 1 104 ? 2.811 5.093 -0.767 1.00 96.19 104 GLN A O 1
ATOM 845 N N . ARG A 1 105 ? 0.705 5.754 -0.341 1.00 96.12 105 ARG A N 1
ATOM 846 C CA . ARG A 1 105 ? 0.314 5.876 -1.752 1.00 96.12 105 ARG A 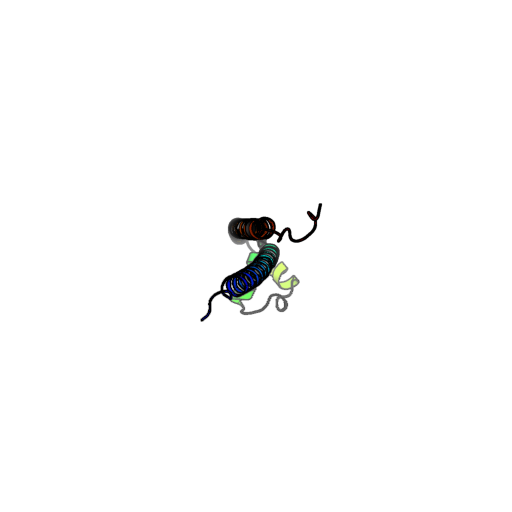CA 1
ATOM 847 C C . ARG A 1 105 ? 1.198 6.875 -2.495 1.00 96.12 105 ARG A C 1
ATOM 849 O O . ARG A 1 105 ? 1.674 6.545 -3.572 1.00 96.12 105 ARG A O 1
ATOM 856 N N . SER A 1 106 ? 1.487 8.027 -1.888 1.00 96.81 106 SER A N 1
ATOM 857 C CA . SER A 1 106 ? 2.366 9.042 -2.480 1.00 96.81 106 SER A CA 1
ATOM 858 C C . SER A 1 106 ? 3.810 8.559 -2.671 1.00 96.81 106 SER A C 1
ATOM 860 O O . SER A 1 106 ? 4.448 8.920 -3.661 1.00 96.81 106 SER A O 1
ATOM 862 N N . VAL A 1 107 ? 4.342 7.740 -1.759 1.00 97.44 107 VAL A N 1
ATOM 863 C CA . VAL A 1 107 ? 5.665 7.114 -1.937 1.00 97.44 107 VAL A CA 1
ATOM 864 C C . VAL A 1 107 ? 5.643 6.166 -3.136 1.00 97.44 107 VAL A C 1
ATOM 866 O O . VAL A 1 107 ? 6.479 6.301 -4.026 1.00 97.44 107 VAL A O 1
ATOM 869 N N . ILE A 1 108 ? 4.638 5.289 -3.211 1.00 97.06 108 ILE A N 1
ATOM 870 C CA . ILE A 1 108 ? 4.474 4.348 -4.327 1.00 97.06 108 ILE A CA 1
ATOM 871 C C . ILE A 1 108 ? 4.314 5.087 -5.665 1.00 97.06 108 ILE A C 1
ATOM 873 O O . ILE A 1 108 ? 4.935 4.704 -6.653 1.00 97.06 108 ILE A O 1
ATOM 877 N N . ASP A 1 109 ? 3.536 6.172 -5.709 1.00 97.44 109 ASP A N 1
ATOM 878 C CA . ASP A 1 109 ? 3.364 6.984 -6.922 1.00 97.44 109 ASP A CA 1
ATOM 879 C C . ASP A 1 109 ? 4.696 7.545 -7.432 1.00 97.44 109 ASP A C 1
ATOM 881 O O . ASP A 1 109 ? 4.969 7.527 -8.635 1.00 97.44 109 ASP A O 1
ATOM 885 N N . ASN A 1 110 ? 5.550 8.015 -6.519 1.00 98.00 110 ASN A N 1
ATOM 886 C CA . ASN A 1 110 ? 6.877 8.511 -6.871 1.00 98.00 110 ASN A CA 1
ATOM 887 C C . ASN A 1 110 ? 7.791 7.393 -7.388 1.00 98.00 110 ASN A C 1
ATOM 889 O O . ASN A 1 110 ? 8.500 7.601 -8.373 1.00 98.00 110 ASN A O 1
ATOM 893 N N . GLU A 1 111 ? 7.761 6.210 -6.775 1.00 97.88 111 GLU A N 1
ATOM 894 C CA . GLU A 1 111 ? 8.529 5.049 -7.243 1.00 97.88 111 GLU A CA 1
ATOM 895 C C . GLU A 1 111 ? 8.075 4.603 -8.640 1.00 97.88 111 GLU A C 1
ATOM 897 O O . GLU A 1 111 ? 8.899 4.426 -9.540 1.00 97.88 111 GLU A O 1
ATOM 902 N N . ILE A 1 112 ? 6.760 4.520 -8.876 1.00 97.69 112 ILE A N 1
ATOM 903 C CA . ILE A 1 112 ? 6.192 4.225 -10.199 1.00 97.69 112 ILE A CA 1
ATOM 904 C C . ILE A 1 112 ? 6.645 5.267 -11.226 1.00 97.69 112 ILE A C 1
ATOM 906 O O . ILE A 1 112 ? 7.015 4.907 -12.347 1.00 97.69 112 ILE A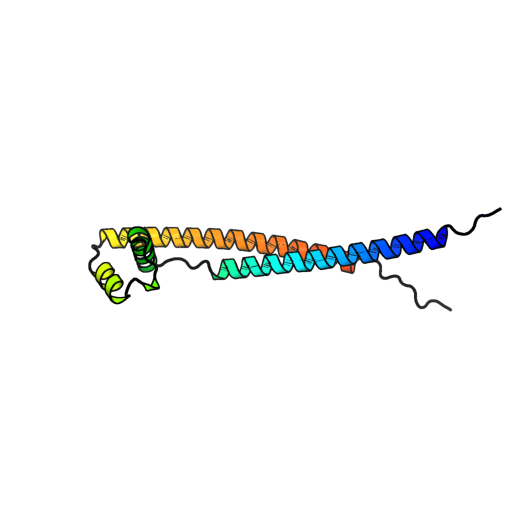 O 1
ATOM 910 N N . LEU A 1 113 ? 6.627 6.554 -10.871 1.00 97.62 113 LEU A N 1
ATOM 911 C CA . LEU A 1 113 ? 7.071 7.622 -11.763 1.00 97.62 113 LEU A CA 1
ATOM 912 C C . LEU A 1 113 ? 8.551 7.464 -12.136 1.00 97.62 113 LEU A C 1
ATOM 914 O O . LEU A 1 113 ? 8.896 7.574 -13.313 1.00 97.62 113 LEU A O 1
ATOM 918 N N . GLN A 1 114 ? 9.416 7.169 -11.164 1.00 98.19 114 GLN A N 1
ATOM 919 C CA . GLN A 1 114 ? 10.842 6.938 -11.406 1.00 98.19 114 GLN A CA 1
ATOM 920 C C . GLN A 1 114 ? 11.073 5.752 -12.349 1.00 98.19 114 GLN A C 1
ATOM 922 O O . GLN A 1 114 ? 11.802 5.889 -13.333 1.00 98.19 114 GLN A O 1
ATOM 927 N N . LEU A 1 115 ? 10.397 4.624 -12.112 1.00 97.69 115 LEU A N 1
ATOM 928 C CA . LEU A 1 115 ? 10.487 3.446 -12.977 1.00 97.69 115 LEU A CA 1
ATOM 929 C C . LEU A 1 115 ? 9.998 3.742 -14.400 1.00 97.69 115 LEU A C 1
ATOM 931 O O . LEU A 1 115 ? 10.647 3.356 -15.370 1.00 97.69 115 LEU A O 1
ATOM 935 N N . ARG A 1 116 ? 8.892 4.482 -14.553 1.00 96.88 116 ARG A N 1
ATOM 936 C CA . ARG A 1 116 ? 8.379 4.895 -15.871 1.00 96.88 116 ARG A CA 1
ATOM 937 C C . ARG A 1 116 ? 9.354 5.806 -16.614 1.00 96.88 116 ARG A C 1
ATOM 939 O O . ARG A 1 116 ? 9.522 5.652 -17.824 1.00 96.88 116 ARG A O 1
ATOM 946 N N . CYS A 1 117 ? 10.021 6.719 -15.912 1.00 97.50 117 CYS A N 1
ATOM 947 C CA . CYS A 1 117 ? 11.083 7.544 -16.486 1.00 97.50 117 CYS A CA 1
ATOM 948 C C . CYS A 1 117 ? 12.277 6.695 -16.951 1.00 97.50 117 CYS A C 1
ATOM 950 O O . CYS A 1 117 ? 12.824 6.954 -18.023 1.00 97.50 117 CYS A O 1
ATOM 952 N N . GLU A 1 118 ? 12.662 5.671 -16.185 1.00 95.94 118 GLU A N 1
ATOM 953 C CA . GLU A 1 118 ? 13.732 4.742 -16.567 1.00 95.94 118 GLU A CA 1
ATOM 954 C C . GLU A 1 118 ? 13.358 3.935 -17.815 1.00 95.94 118 GLU A C 1
ATOM 956 O O . GLU A 1 118 ? 14.132 3.874 -18.769 1.00 95.94 118 GLU A O 1
ATOM 961 N N . ILE A 1 119 ? 12.136 3.395 -17.860 1.00 95.94 119 ILE A N 1
ATOM 962 C CA . ILE A 1 119 ? 11.599 2.692 -19.032 1.00 95.94 119 ILE A CA 1
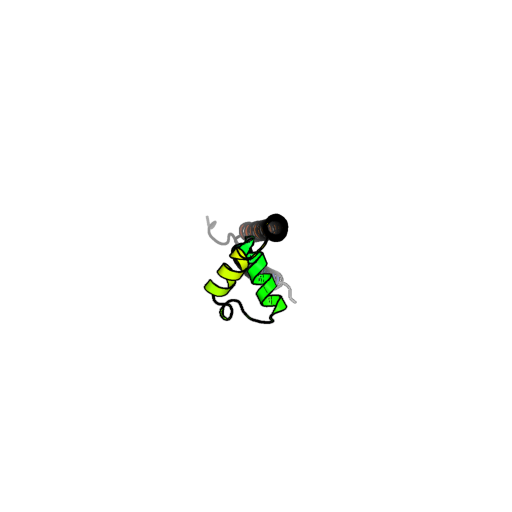ATOM 963 C C . ILE A 1 119 ? 11.629 3.603 -20.260 1.00 95.94 119 ILE A C 1
ATOM 965 O O . ILE A 1 119 ? 12.097 3.187 -21.321 1.00 95.94 119 ILE A O 1
ATOM 969 N N . ALA A 1 120 ? 11.163 4.850 -20.130 1.00 94.31 120 ALA A N 1
ATOM 970 C CA . ALA A 1 120 ? 11.173 5.814 -21.225 1.00 94.31 120 ALA A CA 1
ATOM 971 C C . ALA A 1 120 ? 12.603 6.101 -21.710 1.00 94.31 120 ALA A C 1
ATOM 973 O O . ALA A 1 120 ? 12.851 6.102 -22.916 1.00 94.31 120 ALA A O 1
ATOM 974 N N . ARG A 1 121 ? 13.560 6.278 -20.789 1.00 93.62 121 ARG A N 1
ATOM 975 C CA . ARG A 1 121 ? 14.972 6.505 -21.123 1.00 93.62 121 ARG A CA 1
ATOM 976 C C . ARG A 1 121 ? 15.585 5.311 -21.855 1.00 93.62 121 ARG A C 1
ATOM 978 O O . ARG A 1 121 ? 16.198 5.499 -22.903 1.00 93.62 121 ARG A O 1
ATOM 985 N N . SER A 1 122 ? 15.394 4.099 -21.345 1.00 90.62 122 SER A N 1
ATOM 986 C CA . SER A 1 122 ? 15.891 2.864 -21.967 1.00 90.62 122 SER A CA 1
ATOM 987 C C . SER A 1 122 ? 15.237 2.609 -23.327 1.00 90.62 122 SER A C 1
ATOM 989 O O . SER A 1 122 ? 15.908 2.239 -24.285 1.00 90.62 122 SER A O 1
ATOM 991 N N . SER A 1 123 ? 13.945 2.918 -23.463 1.00 90.44 123 SER A N 1
ATOM 992 C CA . SER A 1 123 ? 13.231 2.832 -24.743 1.00 90.44 123 SER A CA 1
ATOM 993 C C . SER A 1 123 ? 13.761 3.830 -25.776 1.00 90.44 123 SER A C 1
ATOM 995 O O . SER A 1 123 ? 13.804 3.522 -26.966 1.00 90.44 123 SER A O 1
ATOM 997 N N . LEU A 1 124 ? 14.165 5.031 -25.349 1.00 88.62 124 LEU A N 1
ATOM 998 C CA . LEU A 1 124 ? 14.796 6.011 -26.235 1.00 88.62 124 LEU A CA 1
ATOM 999 C C . LEU A 1 124 ? 16.170 5.535 -26.712 1.00 88.62 124 LEU A C 1
ATOM 1001 O O . LEU A 1 124 ? 16.438 5.658 -27.903 1.00 88.62 124 LEU A O 1
ATOM 1005 N N . LYS A 1 125 ? 16.983 4.929 -25.832 1.00 83.38 125 LYS A N 1
ATOM 1006 C CA . LYS A 1 125 ? 18.278 4.332 -26.209 1.00 83.38 125 LYS A CA 1
ATOM 1007 C C . LYS A 1 125 ? 18.127 3.294 -27.323 1.00 83.38 125 LYS A C 1
ATOM 1009 O O . LYS A 1 125 ? 18.842 3.369 -28.318 1.00 83.38 125 LYS A O 1
ATOM 1014 N N . LEU A 1 126 ? 17.133 2.408 -27.208 1.00 79.94 126 LEU A N 1
ATOM 1015 C CA . LEU A 1 126 ? 16.806 1.427 -28.252 1.00 79.94 126 LEU A CA 1
ATOM 1016 C C . LEU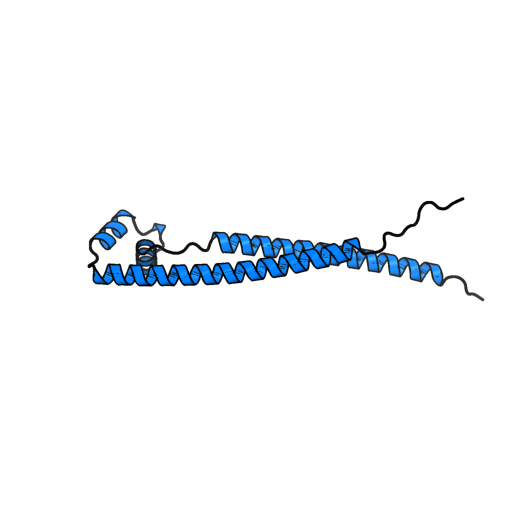 A 1 126 ? 16.425 2.083 -29.586 1.00 79.94 126 LEU A C 1
ATOM 1018 O O . LEU A 1 126 ? 16.796 1.593 -30.646 1.00 79.94 126 LEU A O 1
ATOM 1022 N N . ARG A 1 127 ? 15.682 3.197 -29.554 1.00 74.12 127 ARG A N 1
ATOM 1023 C CA . ARG A 1 127 ? 15.271 3.921 -30.771 1.00 74.12 127 ARG A CA 1
ATOM 1024 C C . ARG A 1 127 ? 16.416 4.676 -31.442 1.00 74.12 127 ARG A C 1
ATOM 1026 O O . ARG A 1 127 ? 16.337 4.913 -32.643 1.00 74.12 127 ARG A O 1
ATOM 1033 N N . SER A 1 128 ? 17.421 5.095 -30.675 1.00 67.19 128 SER A N 1
ATOM 1034 C CA . SER A 1 128 ? 18.595 5.817 -31.173 1.00 67.19 128 SER A CA 1
ATOM 1035 C C . SER A 1 128 ? 19.748 4.913 -31.607 1.00 67.19 128 SER A C 1
ATOM 1037 O O . SER A 1 128 ? 20.710 5.435 -32.165 1.00 67.19 128 SER A O 1
ATOM 1039 N N . SER A 1 129 ? 19.676 3.597 -31.364 1.00 58.97 129 SER A N 1
ATOM 1040 C CA . SER A 1 129 ? 20.681 2.666 -31.886 1.00 58.97 129 SER A CA 1
ATOM 1041 C C . SER A 1 129 ? 20.637 2.701 -33.421 1.00 58.97 129 SER A C 1
ATOM 1043 O O . SER A 1 129 ? 19.537 2.639 -33.993 1.00 58.97 129 SER A O 1
ATOM 1045 N N . PRO A 1 130 ? 21.780 2.896 -34.107 1.00 56.03 130 PRO A N 1
ATOM 1046 C CA . PRO A 1 130 ? 21.804 2.992 -35.555 1.00 56.03 130 PRO A CA 1
ATOM 1047 C C . PRO A 1 130 ? 21.229 1.703 -36.140 1.00 56.03 130 PRO A C 1
ATOM 1049 O O . PRO A 1 130 ? 21.778 0.620 -35.969 1.00 56.03 130 PRO A O 1
ATOM 1052 N N . LYS A 1 131 ? 20.098 1.817 -36.842 1.00 51.91 131 LYS A N 1
ATOM 1053 C CA . LYS A 1 131 ? 19.710 0.781 -37.794 1.00 51.91 131 LYS A CA 1
ATOM 1054 C C . LYS A 1 131 ? 20.792 0.775 -38.857 1.00 51.91 131 LYS A C 1
ATOM 1056 O O . LYS A 1 131 ? 20.926 1.784 -39.548 1.00 51.91 131 LYS A O 1
ATOM 1061 N N . ASP A 1 132 ? 21.519 -0.329 -38.980 1.00 46.69 132 ASP A N 1
ATOM 1062 C CA . ASP A 1 132 ? 22.392 -0.580 -40.118 1.00 46.69 132 ASP A CA 1
ATOM 1063 C C . ASP A 1 132 ? 21.629 -0.254 -41.402 1.00 46.69 132 ASP A C 1
ATOM 1065 O O . ASP A 1 132 ? 20.704 -0.953 -41.824 1.00 46.69 132 ASP A O 1
ATOM 1069 N N . SER A 1 133 ? 21.978 0.874 -42.010 1.00 46.28 133 SER A N 1
ATOM 1070 C CA . SER A 1 133 ? 21.474 1.304 -43.303 1.00 46.28 133 SER A CA 1
ATOM 1071 C C . SER A 1 133 ? 22.201 0.530 -44.397 1.00 46.28 133 SER A C 1
ATOM 1073 O O . SER A 1 133 ? 22.774 1.103 -45.316 1.00 46.28 133 SER A O 1
ATOM 1075 N N . THR A 1 134 ? 22.177 -0.800 -44.330 1.00 49.22 134 THR A N 1
ATOM 1076 C CA . THR A 1 134 ? 22.634 -1.654 -45.426 1.00 49.22 134 THR A CA 1
ATOM 1077 C C . THR A 1 134 ? 21.432 -2.095 -46.247 1.00 49.22 134 THR A C 1
ATOM 1079 O O . THR A 1 134 ? 20.954 -3.216 -46.138 1.00 49.22 134 THR A O 1
ATOM 1082 N N . SER A 1 135 ? 20.913 -1.183 -47.072 1.00 43.97 135 SER A N 1
ATOM 1083 C CA . SER A 1 135 ? 20.269 -1.516 -48.350 1.00 43.97 135 SER A CA 1
ATOM 1084 C C . SER A 1 135 ? 19.791 -0.248 -49.064 1.00 43.97 135 SER A C 1
ATOM 1086 O O . SER A 1 135 ? 18.921 0.458 -48.561 1.00 43.97 135 SER A O 1
ATOM 1088 N N . ALA A 1 136 ? 20.286 -0.082 -50.295 1.00 43.25 136 ALA A N 1
ATOM 1089 C CA . ALA A 1 136 ? 19.789 0.773 -51.380 1.00 43.25 136 ALA A CA 1
ATOM 1090 C C . ALA A 1 136 ? 20.447 2.154 -51.572 1.00 43.25 136 ALA A C 1
ATOM 1092 O O . ALA A 1 136 ? 19.793 3.191 -51.540 1.00 43.25 136 ALA A O 1
ATOM 1093 N N . ALA A 1 137 ? 21.729 2.141 -51.936 1.00 37.47 137 ALA A N 1
ATOM 1094 C CA . ALA A 1 137 ? 22.258 3.071 -52.936 1.00 37.47 137 ALA A CA 1
ATOM 1095 C C . ALA A 1 137 ? 23.253 2.324 -53.838 1.00 37.47 137 ALA A C 1
ATOM 1097 O O . ALA A 1 137 ? 24.456 2.552 -53.799 1.00 37.47 137 ALA A O 1
ATOM 1098 N N . ALA A 1 138 ? 22.734 1.369 -54.612 1.00 40.78 138 ALA A N 1
ATOM 1099 C CA . ALA A 1 138 ? 23.340 1.017 -55.887 1.00 40.78 138 ALA A CA 1
ATOM 1100 C C . ALA A 1 138 ? 22.652 1.896 -56.939 1.00 40.78 138 ALA A C 1
ATOM 1102 O O . ALA A 1 138 ? 21.523 1.608 -57.340 1.00 40.78 138 ALA A O 1
ATOM 1103 N N . VAL A 1 139 ? 23.306 3.000 -57.298 1.00 35.31 139 VAL A N 1
ATOM 1104 C CA . VAL A 1 139 ? 23.061 3.765 -58.528 1.00 35.31 139 VAL A CA 1
ATOM 1105 C C . VAL A 1 139 ? 24.406 3.945 -59.205 1.00 35.31 139 VAL A C 1
ATOM 1107 O O . VAL A 1 139 ? 25.350 4.349 -58.491 1.00 35.31 139 VAL A O 1
#

pLDDT: mean 82.61, std 18.55, range [35.31, 98.19]

Organism: NCBI:txid1820382

Foldseek 3Di:
DDDDDPVVVVVVVVVVVLVVLLVVLVVLLVVLVVVLVVLVVVLVVLDQAQLLSLVLVVVCVVVVHDSVVDDPVNSVVVVVPDDPVSSVVSRVVSVVSVVVSVVSSVVSVVSSVVSVVSSVVSVVVSVPDDDPPPDDDPD